Protein AF-A0A2D1QXX1-F1 (afdb_monomer_lite)

pLDDT: mean 85.82, std 16.08, range [42.44, 96.81]

Organism: Sphingobium yanoikuyae (NCBI:txid13690)

Sequence (82 aa):
MFTPARWTPVRQRTFLTALYQSGSVAQAARMVGMSPSSAHRLRRRLAGTAFDRDWGNALALHAQAMADPIATQLRPQAATRR

Foldseek 3Di:
DDDPDDDDPVLLVQLLVQCLVPVDLQRSQVVSVHHSVVVVVVLVVQPPHPSVVSNVVSNVNSVVLCVPPVSVVPPPPPDPDD

Structure (mmCIF, N/CA/C/O backbone):
data_AF-A0A2D1QXX1-F1
#
_entry.id   AF-A0A2D1QXX1-F1
#
loop_
_atom_site.group_PDB
_atom_site.id
_atom_site.type_symbol
_atom_site.label_atom_id
_atom_site.label_alt_id
_atom_site.label_comp_id
_atom_site.label_asym_id
_atom_site.label_entity_id
_atom_site.label_seq_id
_atom_site.pdbx_PDB_ins_code
_atom_site.Cartn_x
_atom_site.Cartn_y
_atom_site.Cartn_z
_atom_site.occupancy
_atom_site.B_iso_or_equiv
_atom_site.auth_seq_id
_atom_site.auth_comp_id
_atom_site.auth_asym_id
_atom_site.auth_atom_id
_atom_site.pdbx_PDB_model_num
ATOM 1 N N . MET A 1 1 ? 22.475 -21.793 -9.712 1.00 46.59 1 MET A N 1
ATOM 2 C CA . MET A 1 1 ? 22.549 -20.324 -9.886 1.00 46.59 1 MET A CA 1
ATOM 3 C C . MET A 1 1 ? 21.292 -19.702 -9.290 1.00 46.59 1 MET A C 1
ATOM 5 O O . MET A 1 1 ? 20.221 -19.916 -9.837 1.00 46.59 1 MET A O 1
ATOM 9 N N . PHE A 1 2 ? 21.385 -18.987 -8.165 1.00 55.38 2 PHE A N 1
ATOM 10 C CA . PHE A 1 2 ? 20.253 -18.223 -7.628 1.00 55.38 2 PHE A CA 1
ATOM 11 C C . PHE A 1 2 ? 20.302 -16.813 -8.209 1.00 55.38 2 PHE A C 1
ATOM 13 O O . PHE A 1 2 ? 21.145 -16.005 -7.825 1.00 55.38 2 PHE A O 1
ATOM 20 N N . THR A 1 3 ? 19.434 -16.517 -9.171 1.00 63.47 3 THR A N 1
ATOM 21 C CA . THR A 1 3 ? 19.291 -15.153 -9.685 1.00 63.47 3 THR A CA 1
ATOM 22 C C . THR A 1 3 ? 18.845 -14.245 -8.535 1.00 63.47 3 THR A C 1
ATOM 24 O O . THR A 1 3 ? 17.885 -14.594 -7.842 1.00 63.47 3 THR A O 1
ATOM 27 N N . PRO A 1 4 ? 19.494 -13.090 -8.298 1.00 67.94 4 PRO A N 1
ATOM 28 C CA . PRO A 1 4 ? 19.081 -12.195 -7.227 1.00 67.94 4 PRO A CA 1
ATOM 29 C C . PRO A 1 4 ? 17.624 -11.781 -7.445 1.00 67.94 4 PRO A C 1
ATOM 31 O O . PRO A 1 4 ? 17.257 -11.286 -8.514 1.00 67.94 4 PRO A O 1
ATOM 34 N N . ALA A 1 5 ? 16.779 -12.007 -6.439 1.00 76.50 5 ALA A N 1
ATOM 35 C CA . ALA A 1 5 ? 15.371 -11.648 -6.501 1.00 76.50 5 ALA A CA 1
ATOM 36 C C . ALA A 1 5 ? 15.235 -10.126 -6.692 1.00 76.50 5 ALA A C 1
ATOM 38 O O . ALA A 1 5 ? 15.659 -9.337 -5.849 1.00 76.50 5 ALA A O 1
ATOM 39 N N . ARG A 1 6 ? 14.644 -9.704 -7.817 1.00 89.00 6 ARG A N 1
ATOM 40 C CA . ARG A 1 6 ? 14.421 -8.288 -8.150 1.00 89.00 6 ARG A CA 1
ATOM 41 C C . ARG A 1 6 ? 13.013 -7.840 -7.779 1.00 89.00 6 ARG A C 1
ATOM 43 O O . ARG A 1 6 ? 12.061 -8.615 -7.887 1.00 89.00 6 ARG A O 1
ATOM 50 N N . TRP A 1 7 ? 12.881 -6.580 -7.380 1.00 93.75 7 TRP A N 1
ATOM 51 C CA . TRP A 1 7 ? 11.587 -5.920 -7.239 1.00 93.75 7 TRP A CA 1
ATOM 52 C C . TRP A 1 7 ? 11.058 -5.542 -8.619 1.00 93.75 7 TRP A C 1
ATOM 54 O O . TRP A 1 7 ? 11.482 -4.548 -9.200 1.00 93.75 7 TRP A O 1
ATOM 64 N N . THR A 1 8 ? 10.156 -6.364 -9.148 1.00 93.75 8 THR A N 1
ATOM 65 C CA . THR A 1 8 ? 9.419 -6.078 -10.383 1.00 93.75 8 THR A CA 1
ATOM 66 C C . THR A 1 8 ? 8.115 -5.338 -10.060 1.00 93.75 8 THR A C 1
ATOM 68 O O . THR A 1 8 ? 7.613 -5.478 -8.941 1.00 93.75 8 THR A O 1
ATOM 71 N N . PRO A 1 9 ? 7.516 -4.604 -11.016 1.00 93.00 9 PRO A N 1
ATOM 72 C CA . PRO A 1 9 ? 6.219 -3.949 -10.809 1.00 93.00 9 PRO A CA 1
ATOM 73 C C . PRO A 1 9 ? 5.119 -4.919 -10.351 1.00 93.00 9 PRO A C 1
ATOM 75 O O . PRO A 1 9 ? 4.326 -4.596 -9.471 1.00 93.00 9 PRO A O 1
ATOM 78 N N . VAL A 1 10 ? 5.129 -6.153 -10.872 1.00 94.25 10 VAL A N 1
ATOM 79 C CA . VAL A 1 10 ? 4.209 -7.220 -10.444 1.00 94.25 10 VAL A CA 1
ATOM 80 C C . VAL A 1 10 ? 4.389 -7.532 -8.957 1.00 94.25 10 VAL A C 1
ATOM 82 O O . VAL A 1 10 ? 3.419 -7.509 -8.207 1.00 94.25 10 VAL A O 1
ATOM 85 N N . ARG A 1 11 ? 5.631 -7.735 -8.495 1.00 95.25 11 ARG A N 1
ATOM 86 C CA . ARG A 1 11 ? 5.920 -7.999 -7.075 1.00 95.25 11 ARG A CA 1
ATOM 87 C C . ARG A 1 11 ? 5.565 -6.825 -6.176 1.00 95.25 11 ARG A C 1
ATOM 89 O O . ARG A 1 11 ? 5.098 -7.053 -5.069 1.00 95.25 11 ARG A O 1
ATOM 96 N N . GLN A 1 12 ? 5.770 -5.591 -6.632 1.00 96.00 12 GLN A N 1
ATOM 97 C CA . GLN A 1 12 ? 5.360 -4.398 -5.888 1.00 96.00 12 GLN A CA 1
ATOM 98 C C . GLN A 1 12 ? 3.843 -4.374 -5.680 1.00 96.00 12 GLN A C 1
ATOM 100 O O . GLN A 1 12 ? 3.385 -4.166 -4.561 1.00 96.00 12 GLN A O 1
ATOM 105 N N . ARG A 1 13 ? 3.068 -4.662 -6.732 1.00 95.69 13 ARG A N 1
ATOM 106 C CA . ARG A 1 13 ? 1.605 -4.689 -6.654 1.00 95.69 13 ARG A CA 1
ATOM 107 C C . ARG A 1 13 ? 1.101 -5.821 -5.759 1.00 95.69 13 ARG A C 1
ATOM 109 O O . ARG A 1 13 ? 0.307 -5.563 -4.863 1.00 95.69 13 ARG A O 1
ATOM 116 N N . THR A 1 14 ? 1.623 -7.040 -5.927 1.00 96.12 14 THR A N 1
ATOM 117 C CA . THR A 1 14 ? 1.294 -8.174 -5.045 1.00 96.12 14 THR A CA 1
ATOM 118 C C . THR A 1 14 ? 1.675 -7.883 -3.595 1.00 96.12 14 THR A C 1
ATOM 120 O O . THR A 1 14 ? 0.916 -8.209 -2.688 1.00 96.12 14 THR A O 1
ATOM 123 N N . PHE A 1 15 ? 2.814 -7.226 -3.368 1.00 96.81 15 PHE A N 1
ATOM 124 C CA . PHE A 1 15 ? 3.244 -6.818 -2.037 1.00 96.81 15 PHE A CA 1
ATOM 125 C C . PHE A 1 15 ? 2.257 -5.831 -1.402 1.00 96.81 15 PHE A C 1
ATOM 127 O O . PHE A 1 15 ? 1.890 -6.020 -0.248 1.00 96.81 15 PHE A O 1
ATOM 134 N N . LEU A 1 16 ? 1.793 -4.813 -2.134 1.00 96.50 16 LEU A N 1
ATOM 135 C CA . LEU A 1 16 ? 0.821 -3.842 -1.617 1.00 96.50 16 LEU A CA 1
ATOM 136 C C . LEU A 1 16 ? -0.528 -4.498 -1.299 1.00 96.50 16 LEU A C 1
ATOM 138 O O . LEU A 1 16 ? -1.097 -4.240 -0.241 1.00 96.50 16 LEU A O 1
ATOM 142 N N . THR A 1 17 ? -1.010 -5.400 -2.159 1.00 95.62 17 THR A N 1
ATOM 143 C CA . THR A 1 17 ? -2.229 -6.183 -1.892 1.00 95.62 17 THR A CA 1
ATOM 144 C C . THR A 1 17 ? -2.078 -7.033 -0.632 1.00 95.62 17 THR A C 1
ATOM 146 O O . THR A 1 17 ? -2.942 -7.012 0.242 1.00 95.62 17 THR A O 1
ATOM 149 N N . ALA A 1 18 ? -0.953 -7.734 -0.504 1.00 95.31 18 ALA A N 1
ATOM 150 C CA . ALA A 1 18 ? -0.624 -8.531 0.668 1.00 95.31 18 ALA A CA 1
ATOM 151 C C . ALA A 1 18 ? -0.492 -7.672 1.939 1.00 95.31 18 ALA A C 1
ATOM 153 O O . ALA A 1 18 ? -0.907 -8.096 3.020 1.00 95.31 18 ALA A O 1
ATOM 154 N N . LEU A 1 19 ? 0.055 -6.459 1.824 1.00 95.81 19 LEU A N 1
ATOM 155 C CA . LEU A 1 19 ? 0.200 -5.514 2.928 1.00 95.81 19 LEU A CA 1
ATOM 156 C C . LEU A 1 19 ? -1.158 -4.999 3.407 1.00 95.81 19 LEU A C 1
ATOM 158 O O . LEU A 1 19 ? -1.398 -4.966 4.608 1.00 95.81 19 LEU A O 1
ATOM 162 N N . TYR A 1 20 ? -2.059 -4.665 2.486 1.00 94.69 20 TYR A N 1
ATOM 163 C CA . TYR A 1 20 ? -3.427 -4.267 2.809 1.00 94.69 20 TYR A CA 1
ATOM 164 C C . TYR A 1 20 ? -4.199 -5.389 3.526 1.00 94.69 20 TYR A C 1
ATOM 166 O O . TYR A 1 20 ? -4.867 -5.176 4.540 1.00 94.69 20 TYR A O 1
ATOM 174 N N . GLN A 1 21 ? -4.064 -6.625 3.047 1.00 91.94 21 GLN A N 1
ATOM 175 C CA . GLN A 1 21 ? -4.738 -7.772 3.655 1.00 91.94 21 GLN A CA 1
ATOM 176 C C . GLN A 1 21 ? -4.197 -8.081 5.055 1.00 91.94 21 GLN A C 1
ATOM 178 O O . GLN A 1 21 ? -4.979 -8.244 5.991 1.00 91.94 21 GLN A O 1
ATOM 183 N N . SER A 1 22 ? -2.874 -8.126 5.217 1.00 92.00 22 SER A N 1
ATOM 184 C CA . SER A 1 22 ? -2.232 -8.581 6.458 1.00 92.00 22 SER A CA 1
ATOM 185 C C . SER A 1 22 ? -1.946 -7.495 7.493 1.00 92.00 22 SER A C 1
ATOM 187 O O . SER A 1 22 ? -1.810 -7.818 8.667 1.00 92.00 22 SER A O 1
ATOM 189 N N . GLY A 1 23 ? -1.753 -6.241 7.076 1.00 93.56 23 GLY A N 1
ATOM 190 C CA . GLY A 1 23 ? -1.202 -5.183 7.931 1.00 93.56 23 GLY A CA 1
ATOM 191 C C . GLY A 1 23 ? 0.271 -5.391 8.310 1.00 93.56 23 GLY A C 1
ATOM 192 O O . GLY A 1 23 ? 0.841 -4.587 9.043 1.00 93.56 23 GLY A O 1
ATOM 193 N N . SER A 1 24 ? 0.921 -6.451 7.811 1.00 95.38 24 SER A N 1
ATOM 194 C CA . SER A 1 24 ? 2.268 -6.854 8.215 1.00 95.38 24 SER A CA 1
ATOM 195 C C . SER A 1 24 ? 3.237 -6.828 7.042 1.00 95.38 24 SER A C 1
ATOM 197 O O . SER A 1 24 ? 3.194 -7.666 6.139 1.00 95.38 24 SER A O 1
ATOM 199 N N . VAL A 1 25 ? 4.203 -5.911 7.104 1.00 95.50 25 VAL A N 1
ATOM 200 C CA . VAL A 1 25 ? 5.282 -5.807 6.109 1.00 95.50 25 VAL A CA 1
ATOM 201 C C . VAL A 1 25 ? 6.076 -7.106 6.011 1.00 95.50 25 VAL A C 1
ATOM 203 O O . VAL A 1 25 ? 6.465 -7.514 4.917 1.00 95.50 25 VAL A O 1
ATOM 206 N N . ALA A 1 26 ? 6.312 -7.777 7.141 1.00 95.31 26 ALA A N 1
ATOM 207 C CA . ALA A 1 26 ? 7.085 -9.008 7.153 1.00 95.31 26 ALA A CA 1
ATOM 208 C C . ALA A 1 26 ? 6.352 -10.154 6.447 1.00 95.31 26 ALA A C 1
ATOM 210 O O . ALA A 1 26 ? 6.968 -10.885 5.669 1.00 95.31 26 ALA A O 1
ATOM 211 N N . GLN A 1 27 ? 5.045 -10.287 6.680 1.00 95.25 27 GLN A N 1
ATOM 212 C CA . GLN A 1 27 ? 4.228 -11.296 6.012 1.00 95.25 27 GLN A CA 1
ATOM 213 C C . GLN A 1 27 ? 4.081 -10.986 4.517 1.00 95.25 27 GLN A C 1
ATOM 215 O O . GLN A 1 27 ? 4.324 -11.860 3.687 1.00 95.25 27 GLN A O 1
ATOM 220 N N . ALA A 1 28 ? 3.788 -9.730 4.168 1.00 96.50 28 ALA A N 1
ATOM 221 C CA . ALA A 1 28 ? 3.676 -9.277 2.783 1.00 96.50 28 ALA A CA 1
ATOM 222 C C . ALA A 1 28 ? 4.969 -9.476 1.983 1.00 96.50 28 ALA A C 1
ATOM 224 O O . ALA A 1 28 ? 4.932 -9.957 0.851 1.00 96.50 28 ALA A O 1
ATOM 225 N N . ALA A 1 29 ? 6.127 -9.176 2.578 1.00 95.94 29 ALA A N 1
ATOM 226 C CA . ALA A 1 29 ? 7.419 -9.393 1.936 1.00 95.94 29 ALA A CA 1
ATOM 227 C C . ALA A 1 29 ? 7.664 -10.885 1.667 1.00 95.94 29 ALA A C 1
ATOM 229 O O . ALA A 1 29 ? 8.027 -11.253 0.550 1.00 95.94 29 ALA A O 1
ATOM 230 N N . ARG A 1 30 ? 7.396 -11.752 2.653 1.00 94.62 30 ARG A N 1
ATOM 231 C CA . ARG A 1 30 ? 7.551 -13.207 2.501 1.00 94.62 30 ARG A CA 1
ATOM 232 C C . ARG A 1 30 ? 6.643 -13.774 1.408 1.00 94.62 30 ARG A C 1
ATOM 234 O O . ARG A 1 30 ? 7.114 -14.590 0.624 1.00 94.62 30 ARG A O 1
ATOM 241 N N . MET A 1 31 ? 5.400 -13.296 1.301 1.00 94.31 31 MET A N 1
ATOM 242 C CA . MET A 1 31 ? 4.459 -13.722 0.253 1.00 94.31 31 MET A CA 1
ATOM 243 C C . MET A 1 31 ? 4.978 -13.469 -1.169 1.00 94.31 31 MET A C 1
ATOM 245 O O . MET A 1 31 ? 4.704 -14.256 -2.068 1.00 94.31 31 MET A O 1
ATOM 249 N N . VAL A 1 32 ? 5.762 -12.407 -1.385 1.00 94.75 32 VAL A N 1
ATOM 250 C CA . VAL A 1 32 ? 6.354 -12.098 -2.702 1.00 94.75 32 VAL A CA 1
ATOM 251 C C . VAL A 1 32 ? 7.791 -12.608 -2.866 1.00 94.75 32 VAL A C 1
ATOM 253 O O . VAL A 1 32 ? 8.482 -12.229 -3.816 1.00 94.75 32 VAL A O 1
ATOM 256 N N . GLY A 1 33 ? 8.261 -13.453 -1.943 1.00 93.69 33 GLY A N 1
ATOM 257 C CA . GLY A 1 33 ? 9.618 -14.002 -1.956 1.00 93.69 33 GLY A CA 1
ATOM 258 C C . GLY A 1 33 ? 10.706 -12.966 -1.656 1.00 93.69 33 GLY A C 1
ATOM 259 O O . GLY A 1 33 ? 11.821 -13.080 -2.161 1.00 93.69 33 GLY A O 1
ATOM 260 N N . MET A 1 34 ? 10.385 -11.931 -0.874 1.00 95.12 34 MET A N 1
ATOM 261 C CA . MET A 1 34 ? 11.296 -10.851 -0.490 1.00 95.12 34 MET A CA 1
ATOM 262 C C . MET A 1 34 ? 11.534 -10.813 1.017 1.00 95.12 34 MET A C 1
ATOM 264 O O . MET A 1 34 ? 10.706 -11.232 1.824 1.00 95.12 34 MET A O 1
ATOM 268 N N . SER A 1 35 ? 12.673 -10.247 1.420 1.00 95.44 35 SER A N 1
ATOM 269 C CA . SER A 1 35 ? 12.925 -9.958 2.830 1.00 95.44 35 SER A CA 1
ATOM 270 C C . SER A 1 35 ? 12.269 -8.634 3.253 1.00 95.44 35 SER A C 1
ATOM 272 O O . SER A 1 35 ? 12.201 -7.697 2.446 1.00 95.44 35 SER A O 1
ATOM 274 N N . PRO A 1 36 ? 11.852 -8.493 4.527 1.00 95.38 36 PRO A N 1
ATOM 275 C CA . PRO A 1 36 ? 11.295 -7.237 5.039 1.00 95.38 36 PRO A CA 1
ATOM 276 C C . PRO A 1 36 ? 12.290 -6.078 4.880 1.00 95.38 36 PRO A C 1
ATOM 278 O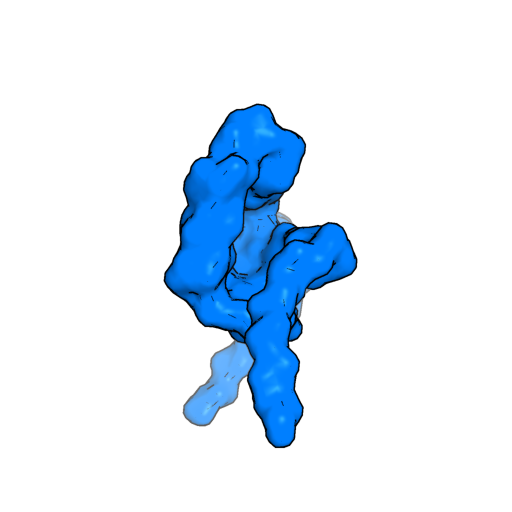 O . PRO A 1 36 ? 11.939 -4.996 4.413 1.00 95.38 36 PRO A O 1
ATOM 281 N N . SER A 1 37 ? 13.574 -6.329 5.151 1.00 96.31 37 SER A N 1
ATOM 282 C CA . SER A 1 37 ? 14.649 -5.347 4.978 1.00 96.31 37 SER A CA 1
ATOM 283 C C . SER A 1 37 ? 14.780 -4.861 3.530 1.00 96.31 37 SER A C 1
ATOM 285 O O . SER A 1 37 ? 15.030 -3.676 3.301 1.00 96.31 37 SER A O 1
ATOM 287 N N . SER A 1 38 ? 14.588 -5.745 2.541 1.00 95.38 38 SER A N 1
ATOM 288 C CA . SER A 1 38 ? 14.572 -5.374 1.119 1.00 95.38 38 SER A CA 1
ATOM 289 C C . SER A 1 38 ? 13.357 -4.510 0.775 1.00 95.38 38 SER A C 1
ATOM 291 O O . SER A 1 38 ? 13.498 -3.524 0.053 1.00 95.38 38 SER A O 1
ATOM 293 N N . ALA A 1 39 ? 12.189 -4.813 1.346 1.00 95.69 39 ALA A N 1
ATOM 294 C CA . ALA A 1 39 ? 10.975 -4.022 1.154 1.00 95.69 39 ALA A CA 1
ATOM 295 C C . ALA A 1 39 ? 11.124 -2.595 1.717 1.00 95.69 39 ALA A C 1
ATOM 297 O O . ALA A 1 39 ? 10.828 -1.621 1.030 1.00 95.69 39 ALA A O 1
ATOM 298 N N . HIS A 1 40 ? 11.698 -2.444 2.917 1.00 96.06 40 HIS A N 1
ATOM 299 C CA . HIS A 1 40 ? 11.991 -1.122 3.489 1.00 96.06 40 HIS A CA 1
ATOM 300 C C . HIS A 1 40 ? 13.035 -0.348 2.667 1.00 96.06 40 HIS A C 1
ATOM 302 O O . HIS A 1 40 ? 12.917 0.866 2.499 1.00 96.06 40 HIS A O 1
ATOM 308 N N . ARG A 1 41 ? 14.062 -1.030 2.137 1.00 96.06 41 ARG A N 1
ATOM 309 C CA . ARG A 1 41 ? 15.040 -0.413 1.223 1.00 96.06 41 ARG A CA 1
ATOM 310 C C . ARG A 1 41 ? 14.375 0.072 -0.063 1.00 96.06 41 ARG A C 1
ATOM 312 O O . ARG A 1 41 ? 14.687 1.175 -0.503 1.00 96.06 41 ARG A O 1
ATOM 319 N N . LEU A 1 42 ? 13.467 -0.718 -0.641 1.00 95.00 42 LEU A N 1
ATOM 320 C CA . LEU A 1 42 ? 12.685 -0.307 -1.807 1.00 95.00 42 LEU A CA 1
ATOM 321 C C . LEU A 1 42 ? 11.856 0.939 -1.487 1.00 95.00 42 LEU A C 1
ATOM 323 O O . LEU A 1 42 ? 11.935 1.911 -2.230 1.00 95.00 42 LEU A O 1
ATOM 327 N N . ARG A 1 43 ? 11.128 0.936 -0.365 1.00 96.06 43 ARG A N 1
ATOM 328 C CA . ARG A 1 43 ? 10.304 2.074 0.055 1.00 96.06 43 ARG A CA 1
ATOM 329 C C . ARG A 1 43 ? 11.119 3.361 0.167 1.00 96.06 43 ARG A C 1
ATOM 331 O O . ARG A 1 43 ? 10.720 4.369 -0.392 1.00 96.06 43 ARG A O 1
ATOM 338 N N . ARG A 1 44 ? 12.300 3.316 0.799 1.00 96.75 44 ARG A N 1
ATOM 339 C CA . ARG A 1 44 ? 13.195 4.488 0.884 1.00 96.75 44 ARG A CA 1
ATOM 340 C C . ARG A 1 44 ? 13.656 4.993 -0.483 1.00 96.75 44 ARG A C 1
ATOM 342 O O . ARG A 1 44 ? 13.761 6.195 -0.673 1.00 96.75 44 ARG A O 1
ATOM 349 N N . ARG A 1 45 ? 13.937 4.092 -1.430 1.00 95.56 45 ARG A N 1
ATOM 350 C CA . ARG A 1 45 ? 14.327 4.468 -2.802 1.00 95.56 45 ARG A CA 1
ATOM 351 C C . ARG A 1 45 ? 13.181 5.095 -3.589 1.00 95.56 45 ARG A C 1
ATOM 353 O O . ARG A 1 45 ? 13.433 5.900 -4.472 1.00 95.56 45 ARG A O 1
ATOM 360 N N . LEU A 1 46 ? 11.951 4.690 -3.289 1.00 94.19 46 LEU A N 1
ATOM 361 C CA . LEU A 1 46 ? 10.728 5.152 -3.941 1.00 94.19 46 LEU A CA 1
ATOM 362 C C . LEU A 1 46 ? 9.959 6.171 -3.086 1.00 94.19 46 LEU A C 1
ATOM 364 O O . LEU A 1 46 ? 8.765 6.375 -3.309 1.00 94.19 46 LEU A O 1
ATOM 368 N N . ALA A 1 47 ? 10.616 6.793 -2.106 1.00 95.56 47 ALA A N 1
ATOM 369 C CA . ALA A 1 47 ? 9.990 7.777 -1.232 1.00 95.56 47 ALA A CA 1
ATOM 370 C C . ALA A 1 47 ? 9.400 8.932 -2.059 1.00 95.56 47 ALA A C 1
ATOM 372 O O . ALA A 1 47 ? 10.020 9.397 -3.015 1.00 95.56 47 ALA A O 1
ATOM 373 N N . GLY A 1 48 ? 8.179 9.357 -1.726 1.00 93.88 48 GLY A N 1
ATOM 374 C CA . GLY A 1 48 ? 7.462 10.412 -2.459 1.00 93.88 48 GLY A CA 1
ATOM 375 C C . GLY A 1 48 ? 6.808 9.976 -3.779 1.00 93.88 48 GLY A C 1
ATOM 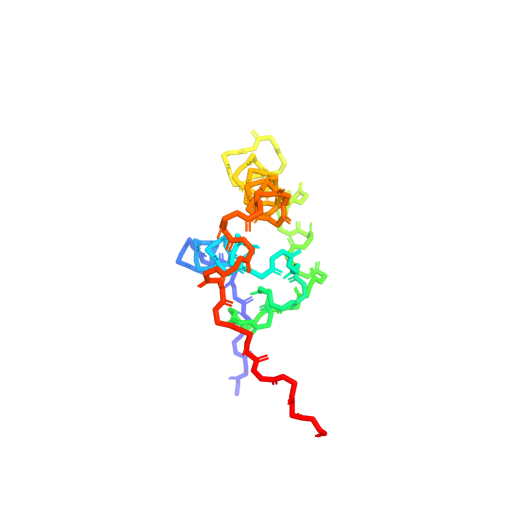376 O O . GLY A 1 48 ? 6.072 10.754 -4.387 1.00 93.88 48 GLY A O 1
ATOM 377 N N . THR A 1 49 ? 7.013 8.734 -4.224 1.00 95.25 49 THR A N 1
ATOM 378 C CA . THR A 1 49 ? 6.304 8.186 -5.392 1.00 95.25 49 THR A CA 1
ATOM 379 C C . THR A 1 49 ? 4.922 7.643 -5.013 1.00 95.25 49 THR A C 1
ATOM 381 O O . THR A 1 49 ? 4.578 7.517 -3.835 1.00 95.25 49 THR A O 1
ATOM 384 N N . ALA A 1 50 ? 4.126 7.260 -6.019 1.00 94.00 50 ALA A N 1
ATOM 385 C CA . ALA A 1 50 ? 2.845 6.588 -5.799 1.00 94.00 50 ALA A CA 1
ATOM 386 C C . ALA A 1 50 ? 2.985 5.324 -4.932 1.00 94.00 50 ALA A C 1
ATOM 388 O O . ALA A 1 50 ? 2.174 5.127 -4.039 1.00 94.00 50 ALA A O 1
ATOM 389 N N . PHE A 1 51 ? 4.057 4.541 -5.101 1.00 93.69 51 PHE A N 1
ATOM 390 C CA . PHE A 1 51 ? 4.282 3.325 -4.314 1.00 93.69 51 PHE A CA 1
ATOM 391 C C . PHE A 1 51 ? 4.385 3.596 -2.806 1.00 93.69 51 PHE A C 1
ATOM 393 O O . PHE A 1 51 ? 3.839 2.843 -2.005 1.00 93.69 51 PHE A O 1
ATOM 400 N N . ASP A 1 52 ? 5.079 4.663 -2.403 1.00 96.31 52 ASP A N 1
ATOM 401 C CA . ASP A 1 52 ? 5.228 5.020 -0.987 1.00 96.31 52 ASP A CA 1
ATOM 402 C C . ASP A 1 52 ? 3.905 5.519 -0.384 1.00 96.31 52 ASP A C 1
ATOM 404 O O . ASP A 1 52 ? 3.553 5.150 0.739 1.00 96.31 52 ASP A O 1
ATOM 408 N N . ARG A 1 53 ? 3.119 6.276 -1.162 1.00 96.62 53 ARG A N 1
ATOM 409 C CA . ARG A 1 53 ? 1.758 6.674 -0.768 1.00 96.62 53 ARG A CA 1
ATOM 410 C C . ARG A 1 53 ? 0.837 5.464 -0.636 1.00 96.62 53 ARG A C 1
ATOM 412 O O . ARG A 1 53 ? 0.186 5.308 0.391 1.00 96.62 53 ARG A O 1
ATOM 419 N N . ASP A 1 54 ? 0.842 4.577 -1.626 1.00 96.25 54 ASP A N 1
ATOM 420 C CA . ASP A 1 54 ? 0.022 3.365 -1.635 1.00 96.25 54 ASP A CA 1
ATOM 421 C C . ASP A 1 54 ? 0.405 2.408 -0.504 1.00 96.25 54 ASP A C 1
ATOM 423 O O . ASP A 1 54 ? -0.460 1.746 0.062 1.00 96.25 54 ASP A O 1
ATOM 427 N N . TRP A 1 55 ? 1.679 2.370 -0.108 1.00 96.38 55 TRP A N 1
ATOM 428 C CA . TRP A 1 55 ? 2.121 1.640 1.078 1.00 96.38 55 TRP A CA 1
ATOM 429 C C . TRP A 1 55 ? 1.468 2.181 2.351 1.00 96.38 55 TRP A C 1
ATOM 431 O O . TRP A 1 55 ? 0.956 1.409 3.165 1.00 96.38 55 TRP A O 1
ATOM 441 N N . GLY A 1 56 ? 1.509 3.503 2.546 1.00 96.19 56 GLY A N 1
ATOM 442 C CA . GLY A 1 56 ? 0.857 4.160 3.677 1.00 96.19 56 GLY A CA 1
ATOM 443 C C . GLY A 1 56 ? -0.651 3.914 3.676 1.00 96.19 56 GLY A C 1
ATOM 444 O O . GLY A 1 56 ? -1.203 3.498 4.692 1.00 96.19 56 GLY A O 1
ATOM 445 N N . ASN A 1 57 ? -1.286 4.070 2.514 1.00 96.12 57 ASN A N 1
ATOM 446 C CA . ASN A 1 57 ? -2.712 3.822 2.322 1.00 96.12 57 ASN A CA 1
ATOM 447 C C . ASN A 1 57 ? -3.083 2.369 2.633 1.00 96.12 57 ASN A C 1
ATOM 449 O O . ASN A 1 57 ? -4.060 2.138 3.331 1.00 96.12 57 ASN A O 1
ATOM 453 N N . ALA A 1 58 ? -2.297 1.387 2.188 1.00 95.31 58 ALA A N 1
ATOM 454 C CA . ALA A 1 58 ? -2.549 -0.023 2.481 1.00 95.31 58 ALA A CA 1
ATOM 455 C C . ALA A 1 58 ? -2.575 -0.303 3.993 1.00 95.31 58 ALA A C 1
ATOM 457 O O . ALA A 1 58 ? -3.463 -1.006 4.473 1.00 95.31 58 ALA A O 1
ATOM 458 N N . LEU A 1 59 ? -1.639 0.275 4.754 1.00 93.94 59 LEU A N 1
ATOM 459 C CA . LEU A 1 59 ? -1.614 0.149 6.214 1.00 93.94 59 LEU A CA 1
ATOM 460 C C . LEU A 1 59 ? -2.776 0.895 6.881 1.00 93.94 59 LEU A C 1
ATOM 462 O O . LEU A 1 59 ? -3.401 0.355 7.790 1.00 93.94 59 LEU A O 1
ATOM 466 N N . ALA A 1 60 ? -3.084 2.109 6.423 1.00 94.12 60 ALA A N 1
ATOM 467 C CA . ALA A 1 60 ? -4.190 2.900 6.953 1.00 94.12 60 ALA A CA 1
ATOM 468 C C . ALA A 1 60 ? -5.541 2.215 6.711 1.00 94.12 60 ALA A C 1
ATOM 470 O O . ALA A 1 60 ? -6.327 2.070 7.641 1.00 94.12 60 ALA A O 1
ATOM 471 N N . LEU A 1 61 ? -5.784 1.725 5.495 1.00 92.12 61 LEU A N 1
ATOM 472 C CA . LEU A 1 61 ? -7.000 0.998 5.142 1.00 92.12 61 LEU A CA 1
ATOM 473 C C . LEU A 1 61 ? -7.109 -0.323 5.919 1.00 92.12 61 LEU A C 1
ATOM 475 O O . LEU A 1 61 ? -8.198 -0.692 6.346 1.00 92.12 61 LEU A O 1
ATOM 479 N N 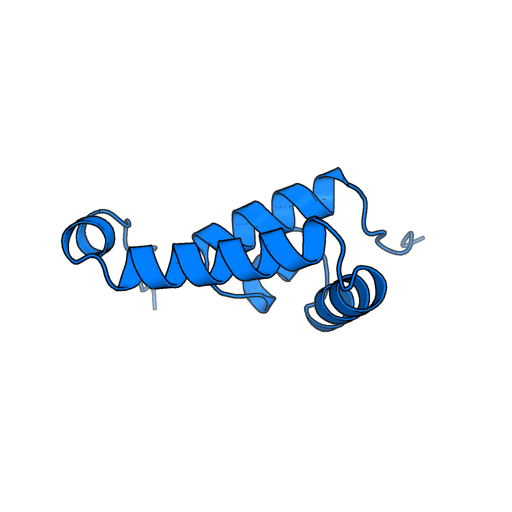. HIS A 1 62 ? -5.993 -1.025 6.156 1.00 91.94 62 HIS A N 1
ATOM 480 C CA . HIS A 1 62 ? -5.993 -2.200 7.030 1.00 91.94 62 HIS A CA 1
ATOM 481 C C . HIS A 1 62 ? -6.409 -1.838 8.462 1.00 91.94 62 HIS A C 1
ATOM 483 O O . HIS A 1 62 ? -7.265 -2.502 9.041 1.00 91.94 62 HIS A O 1
ATOM 489 N N . ALA A 1 63 ? -5.820 -0.781 9.028 1.00 90.75 63 ALA A N 1
ATOM 490 C CA . ALA A 1 63 ? -6.148 -0.316 10.372 1.00 90.75 63 ALA A CA 1
ATOM 491 C C . ALA A 1 63 ? -7.615 0.129 10.480 1.00 90.75 63 ALA A C 1
ATOM 493 O O . ALA A 1 63 ? -8.285 -0.222 11.444 1.00 90.75 63 ALA A O 1
ATOM 494 N N . GLN A 1 64 ? -8.134 0.828 9.467 1.00 90.44 64 GLN A N 1
ATOM 495 C CA . GLN A 1 64 ? -9.549 1.198 9.377 1.00 90.44 64 GLN A CA 1
ATOM 496 C C . GLN A 1 64 ? -10.450 -0.040 9.340 1.00 90.44 64 GLN A C 1
ATOM 498 O O . GLN A 1 64 ? -11.416 -0.106 10.0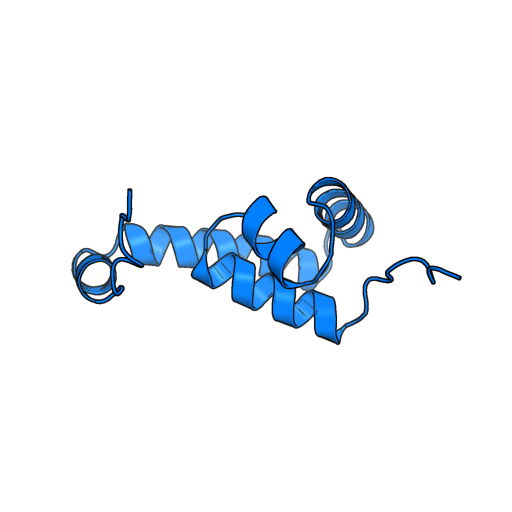89 1.00 90.44 64 GLN A O 1
ATOM 503 N N . ALA A 1 65 ? -10.099 -1.056 8.547 1.00 87.69 65 ALA A N 1
ATOM 504 C CA . ALA A 1 65 ? -10.851 -2.309 8.493 1.00 87.69 65 ALA A CA 1
ATOM 505 C C . ALA A 1 65 ? -10.828 -3.088 9.824 1.00 87.69 65 ALA A C 1
ATOM 507 O O . ALA A 1 65 ? -11.776 -3.806 10.115 1.00 87.69 65 ALA A O 1
ATOM 508 N N . MET A 1 66 ? -9.762 -2.963 10.622 1.00 85.12 66 MET A N 1
ATOM 509 C CA . MET A 1 66 ? -9.682 -3.550 11.970 1.00 85.12 66 MET A CA 1
ATOM 510 C C . MET A 1 66 ? -10.411 -2.715 13.033 1.00 85.12 66 MET A C 1
ATOM 512 O O . MET A 1 66 ? -10.749 -3.237 14.090 1.00 85.12 66 MET A O 1
ATOM 516 N N . ALA A 1 67 ? -10.623 -1.422 12.783 1.00 86.25 67 ALA A N 1
ATOM 517 C CA . ALA A 1 67 ? -11.399 -0.543 13.656 1.00 86.25 67 ALA A CA 1
ATOM 518 C C . ALA A 1 67 ? -12.906 -0.614 13.364 1.00 86.25 67 ALA A C 1
ATOM 520 O O . ALA A 1 67 ? -13.713 -0.348 14.252 1.00 86.25 67 ALA A O 1
ATOM 521 N N . ASP A 1 68 ? -13.288 -0.971 12.135 1.00 81.94 68 ASP A N 1
ATOM 522 C CA . ASP A 1 68 ? -14.677 -1.187 11.751 1.00 81.94 68 ASP A CA 1
ATOM 523 C C . ASP A 1 68 ? -15.205 -2.491 12.396 1.00 81.94 68 ASP A C 1
ATOM 525 O O . ASP A 1 68 ? -14.721 -3.589 12.080 1.00 81.94 68 ASP A O 1
ATOM 529 N N . PRO A 1 69 ? -16.195 -2.400 13.308 1.00 71.38 69 PRO A N 1
ATOM 530 C CA . PRO A 1 69 ? -16.722 -3.557 14.024 1.00 71.38 69 PRO A CA 1
ATOM 531 C C . PRO A 1 69 ? -17.415 -4.561 13.094 1.00 71.38 69 PRO A C 1
ATOM 533 O O . PRO A 1 69 ? -17.393 -5.760 13.368 1.00 71.38 69 PRO A O 1
ATOM 536 N N . ILE A 1 70 ? -17.981 -4.110 11.971 1.00 71.12 70 ILE A N 1
ATOM 537 C CA . ILE A 1 70 ? -18.635 -4.983 10.993 1.00 71.12 70 ILE A CA 1
ATOM 538 C C . ILE A 1 70 ? -17.584 -5.703 10.141 1.00 71.12 70 ILE A C 1
ATOM 540 O O . ILE A 1 70 ? -17.668 -6.917 9.939 1.00 71.12 70 ILE A O 1
ATOM 544 N N . ALA A 1 71 ? -16.549 -4.990 9.687 1.00 67.12 71 ALA A N 1
ATOM 545 C CA . ALA A 1 71 ? -15.473 -5.582 8.890 1.00 67.12 71 ALA A CA 1
ATOM 546 C C . ALA A 1 71 ? -14.613 -6.575 9.694 1.00 67.12 71 ALA A C 1
ATOM 548 O O . ALA A 1 71 ? -14.199 -7.610 9.162 1.00 67.12 71 ALA A O 1
ATOM 549 N N . THR A 1 72 ? -14.395 -6.305 10.984 1.00 61.00 72 THR A N 1
ATOM 550 C CA . THR A 1 72 ? -13.690 -7.207 11.910 1.00 61.00 72 THR A CA 1
ATOM 551 C C . THR A 1 72 ? -14.394 -8.560 12.027 1.00 61.00 72 THR A C 1
ATOM 553 O O . THR A 1 72 ? -13.736 -9.597 12.106 1.00 61.00 72 THR A O 1
ATOM 556 N N . GLN A 1 73 ? -15.728 -8.566 11.970 1.00 60.50 73 GLN A N 1
ATOM 557 C CA . GLN A 1 73 ? -16.548 -9.769 12.113 1.00 60.50 73 GLN A CA 1
ATOM 558 C C . GLN A 1 73 ? -16.568 -10.649 10.848 1.00 60.50 73 GLN A C 1
ATOM 560 O O . GLN A 1 73 ? -16.800 -11.852 10.941 1.00 60.50 73 GLN A O 1
ATOM 565 N N . LEU A 1 74 ? -16.308 -10.068 9.669 1.00 57.81 74 LEU A N 1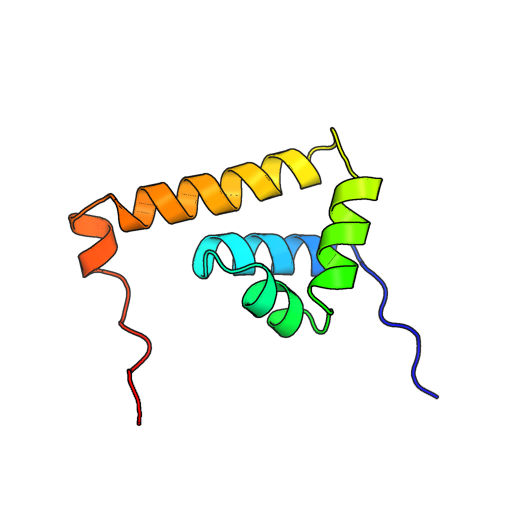
ATOM 566 C CA . LEU A 1 74 ? -16.349 -10.748 8.365 1.00 57.81 74 LEU A CA 1
ATOM 567 C C . LEU A 1 74 ? -14.995 -11.309 7.907 1.00 57.81 74 LEU A C 1
ATOM 569 O O . LEU A 1 74 ? -14.942 -12.052 6.924 1.00 57.81 74 LEU A O 1
ATOM 573 N N . ARG A 1 75 ? -13.888 -10.983 8.589 1.00 58.66 75 ARG A N 1
ATOM 574 C CA . ARG A 1 75 ? -12.593 -11.607 8.293 1.00 58.66 75 ARG A CA 1
ATOM 575 C C . ARG A 1 75 ? -12.622 -13.054 8.792 1.00 58.66 75 ARG A C 1
ATOM 577 O O . ARG A 1 75 ? -12.706 -13.251 10.004 1.00 58.66 75 ARG A O 1
ATOM 584 N N . PRO A 1 76 ? -12.509 -14.076 7.917 1.00 51.50 76 PRO A N 1
ATOM 585 C CA . PRO A 1 76 ? -12.317 -15.434 8.394 1.00 51.50 76 PRO A CA 1
ATOM 586 C C . PRO A 1 76 ? -11.036 -15.430 9.220 1.00 51.50 76 PRO A C 1
ATOM 588 O O . PRO A 1 76 ? -9.960 -15.121 8.700 1.00 51.50 76 PRO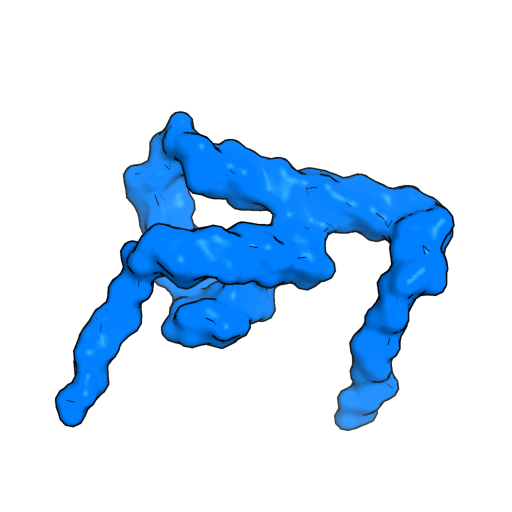 A O 1
ATOM 591 N N . GLN A 1 77 ? -11.164 -15.706 10.520 1.00 55.19 77 GLN A N 1
ATOM 592 C CA . GLN A 1 77 ? -10.022 -15.967 11.380 1.00 55.19 77 GLN A CA 1
ATOM 593 C C . GLN A 1 77 ? -9.260 -17.112 10.721 1.00 55.19 77 GLN A C 1
ATOM 595 O O . GLN A 1 77 ? -9.689 -18.264 10.779 1.00 55.19 77 GLN A O 1
ATOM 600 N N . ALA A 1 78 ? -8.174 -16.789 10.013 1.00 50.19 78 ALA A N 1
ATOM 601 C CA . ALA A 1 78 ? -7.238 -17.784 9.535 1.00 50.19 78 ALA A CA 1
ATOM 602 C C . ALA A 1 78 ? -6.755 -18.489 10.795 1.00 50.19 78 ALA A C 1
ATOM 604 O O . ALA A 1 78 ? -6.055 -17.895 11.613 1.00 50.19 78 ALA A O 1
ATOM 605 N N . ALA A 1 79 ? -7.302 -19.687 10.975 1.00 48.28 79 ALA A N 1
ATOM 606 C CA . ALA A 1 79 ? -7.321 -20.450 12.197 1.00 48.28 79 ALA A CA 1
ATOM 607 C C . ALA A 1 79 ? -6.041 -20.264 13.008 1.00 48.28 79 ALA A C 1
ATOM 609 O O . ALA A 1 79 ? -4.949 -20.640 12.580 1.00 48.28 79 ALA A O 1
ATOM 610 N N . THR A 1 80 ? -6.217 -19.766 14.227 1.00 54.31 80 THR A N 1
ATOM 611 C CA . THR A 1 80 ? -5.428 -20.228 15.359 1.00 54.31 80 THR A CA 1
ATOM 612 C C . THR A 1 80 ? -5.391 -21.753 15.298 1.00 54.31 80 THR A C 1
ATOM 614 O O . THR A 1 80 ? -6.364 -22.435 15.617 1.00 54.31 80 THR A O 1
ATOM 617 N N . ARG A 1 81 ? -4.280 -22.302 14.830 1.00 44.62 81 ARG A N 1
ATOM 618 C CA . ARG A 1 81 ? -3.961 -23.720 14.946 1.00 44.62 81 ARG A CA 1
ATOM 619 C C . ARG A 1 81 ? -2.488 -23.762 15.335 1.00 44.62 81 ARG A C 1
ATOM 621 O O . ARG A 1 81 ? -1.643 -23.441 14.510 1.00 44.62 81 ARG A O 1
ATOM 628 N N . ARG A 1 82 ? -2.284 -23.677 16.652 1.00 42.44 82 ARG A N 1
ATOM 629 C CA . ARG A 1 82 ? -1.795 -24.752 17.536 1.00 42.44 82 ARG A CA 1
ATOM 630 C C . ARG A 1 82 ? -0.306 -24.981 17.364 1.00 42.44 82 ARG A C 1
ATOM 632 O O . ARG A 1 82 ? 0.080 -25.430 16.268 1.00 42.44 82 ARG A O 1
#

Secondary structure (DSSP, 8-state):
--PPPP--HHHHHHHHHHHHHHS-HHHHHHHTT--HHHHHHHHHHTTTSHHHHHHHHHHHHHHHHHH-HHHHHHS-------

Radius of gyration: 14.25 Å; chains: 1; bounding box: 41×35×28 Å